Protein AF-A0AAV3S654-F1 (afdb_monomer_lite)

InterPro domains:
  IPR057179 Protein of unknown function DUF7857 [PF25256] (13-118)

Foldseek 3Di:
DQKDKDKWWDDDPQKIKIKMKIFGQAQAKKKWWKFFPFPWFKAADDDPNHHDPQDDRGGGIDIAHGRGMDIGIIMTRGDIDNPRMDGPDMDGDDPDPPPPCDPVNVVVVDPDPDDDPCPDPPDPPPPVPDPVVVVVVVVVQVVCVVVVNHDPVSVVVVVVVVVVVVVVVVPD

Radius of gyration: 29.26 Å; chains: 1; bounding box: 60×40×67 Å

Organism: NCBI:txid489912

Structure (mmCIF, N/CA/C/O backbone):
data_AF-A0AAV3S654-F1
#
_entry.id   AF-A0AAV3S654-F1
#
loop_
_atom_site.group_PDB
_atom_site.id
_atom_site.type_symbol
_atom_site.label_atom_id
_atom_site.label_alt_id
_atom_site.label_comp_id
_atom_site.label_asym_id
_atom_site.label_entity_id
_atom_site.label_seq_id
_atom_site.pdbx_PDB_ins_code
_atom_site.Cartn_x
_atom_site.Cartn_y
_atom_site.Cartn_z
_atom_site.occupancy
_atom_site.B_iso_or_equiv
_atom_site.auth_seq_id
_atom_site.auth_comp_id
_atom_site.auth_asym_id
_atom_site.auth_atom_id
_atom_site.pdbx_PDB_model_num
ATOM 1 N N . MET A 1 1 ? -9.719 -2.991 23.324 1.00 59.53 1 MET A N 1
ATOM 2 C CA . MET A 1 1 ? -8.840 -2.633 22.188 1.00 59.53 1 MET A CA 1
ATOM 3 C C . MET A 1 1 ? -9.647 -1.748 21.254 1.00 59.53 1 MET A C 1
ATOM 5 O O . MET A 1 1 ? -10.748 -2.151 20.919 1.00 59.53 1 MET A O 1
ATOM 9 N N . SER A 1 2 ? -9.171 -0.545 20.916 1.00 88.94 2 SER A N 1
ATOM 10 C CA . SER A 1 2 ? -9.901 0.410 20.056 1.00 88.94 2 SER A CA 1
ATOM 11 C C . SER A 1 2 ? -9.546 0.296 18.570 1.00 88.94 2 SER A C 1
ATOM 13 O O . SER A 1 2 ? -10.009 1.109 17.780 1.00 88.94 2 SER A O 1
ATOM 15 N N . ILE A 1 3 ? -8.704 -0.675 18.199 1.00 96.62 3 ILE A N 1
ATOM 16 C CA . ILE A 1 3 ? -8.297 -0.913 16.814 1.00 96.62 3 ILE A CA 1
ATOM 17 C C . ILE A 1 3 ? -9.107 -2.067 16.234 1.00 96.62 3 ILE A C 1
ATOM 19 O O . ILE A 1 3 ? -9.176 -3.136 16.840 1.00 96.62 3 ILE A O 1
ATOM 23 N N . SER A 1 4 ? -9.672 -1.855 15.049 1.00 96.19 4 SER A N 1
ATOM 24 C CA . SER A 1 4 ? -10.282 -2.899 14.225 1.00 96.19 4 SER A CA 1
ATOM 25 C C . SER A 1 4 ? -9.695 -2.880 12.815 1.00 96.19 4 SER A C 1
ATOM 27 O O . SER A 1 4 ? -9.203 -1.850 12.351 1.00 96.19 4 SER A O 1
ATOM 29 N N . ILE A 1 5 ? -9.724 -4.026 12.137 1.00 97.75 5 ILE A N 1
ATOM 30 C CA . ILE A 1 5 ? -9.262 -4.176 10.756 1.00 97.75 5 ILE A CA 1
ATOM 31 C C . ILE A 1 5 ? -10.353 -4.852 9.930 1.00 97.75 5 ILE A C 1
ATOM 33 O O . ILE A 1 5 ? -11.018 -5.774 10.398 1.00 97.75 5 ILE A O 1
ATOM 37 N N . LYS A 1 6 ? -10.545 -4.369 8.705 1.00 98.06 6 LYS A N 1
ATOM 38 C CA . LYS A 1 6 ? -11.288 -5.063 7.651 1.00 98.06 6 LYS A CA 1
ATOM 39 C C . LYS A 1 6 ? -10.345 -5.278 6.488 1.00 98.06 6 LYS A C 1
ATOM 41 O O . LYS A 1 6 ? -9.670 -4.329 6.101 1.00 98.06 6 LYS A O 1
ATOM 46 N N . SER A 1 7 ? -10.313 -6.475 5.933 1.00 98.25 7 SER A N 1
ATOM 47 C CA . SER A 1 7 ? -9.400 -6.820 4.850 1.00 98.25 7 SER A CA 1
ATOM 48 C C . SER A 1 7 ? -10.073 -7.700 3.809 1.00 98.25 7 SER A C 1
ATOM 50 O O . SER A 1 7 ? -11.129 -8.284 4.047 1.00 98.25 7 SER A O 1
ATOM 52 N N . ALA A 1 8 ? -9.471 -7.729 2.627 1.00 98.06 8 ALA A N 1
ATOM 53 C CA . ALA A 1 8 ? -9.830 -8.622 1.542 1.00 98.06 8 ALA A CA 1
ATOM 54 C C . ALA A 1 8 ? -8.584 -8.920 0.707 1.00 98.06 8 ALA A C 1
ATOM 56 O O . ALA A 1 8 ? -7.719 -8.053 0.541 1.00 98.06 8 ALA A O 1
ATOM 57 N N . ALA A 1 9 ? -8.524 -10.131 0.164 1.00 98.19 9 ALA A N 1
ATOM 58 C CA . ALA A 1 9 ? -7.516 -10.554 -0.794 1.00 98.19 9 ALA A CA 1
ATOM 59 C C . ALA A 1 9 ? -8.174 -10.962 -2.112 1.00 98.19 9 ALA A C 1
ATOM 61 O O . ALA A 1 9 ? -9.271 -11.521 -2.135 1.00 98.19 9 ALA A O 1
ATOM 62 N N . THR A 1 10 ? -7.517 -10.681 -3.231 1.00 98.19 10 THR A N 1
ATOM 63 C CA . THR A 1 10 ? -7.999 -11.068 -4.560 1.00 98.19 10 THR A CA 1
ATOM 64 C C . THR A 1 10 ? -6.820 -11.454 -5.439 1.00 98.19 10 THR A C 1
ATOM 66 O O . THR A 1 10 ? -5.796 -10.773 -5.430 1.00 98.19 10 THR A O 1
ATOM 69 N N . ASP A 1 11 ? -6.959 -12.547 -6.190 1.00 97.56 11 ASP A N 1
ATOM 70 C CA . ASP A 1 11 ? -5.967 -12.932 -7.195 1.00 97.56 11 ASP A CA 1
ATOM 71 C C . ASP A 1 11 ? -6.005 -11.966 -8.385 1.00 97.56 11 ASP A C 1
ATOM 73 O O . ASP A 1 11 ? -7.071 -11.563 -8.860 1.00 97.56 11 ASP A O 1
ATOM 77 N N . HIS A 1 12 ? -4.824 -11.607 -8.869 1.00 96.31 12 HIS A N 1
ATOM 78 C CA . HIS A 1 12 ? -4.639 -10.792 -10.052 1.00 96.31 12 HIS A CA 1
ATOM 79 C C . HIS A 1 12 ? -3.449 -11.303 -10.865 1.00 96.31 12 HIS A C 1
ATOM 81 O O . HIS A 1 12 ? -2.344 -10.772 -10.785 1.00 96.31 12 HIS A O 1
ATOM 87 N N . GLY A 1 13 ? -3.665 -12.348 -11.665 1.00 91.69 13 GLY A N 1
ATOM 88 C CA . GLY A 1 13 ? -2.653 -12.816 -12.616 1.00 91.69 13 GLY A CA 1
ATOM 89 C C . GLY A 1 13 ? -1.429 -13.436 -11.940 1.00 91.69 13 GLY A C 1
ATOM 90 O O . GLY A 1 13 ? -0.303 -13.197 -12.373 1.00 91.69 13 GLY A O 1
ATOM 91 N N . GLY A 1 14 ? -1.642 -14.219 -10.876 1.00 90.62 14 GLY A N 1
ATOM 92 C CA . GLY A 1 14 ? -0.567 -14.900 -10.145 1.00 90.62 14 GLY A CA 1
ATOM 93 C C . GLY A 1 14 ? 0.095 -14.055 -9.054 1.00 90.62 14 GLY A C 1
ATOM 94 O O . GLY A 1 14 ? 1.100 -14.474 -8.480 1.00 90.62 14 GLY A O 1
ATOM 95 N N . VAL A 1 15 ? -0.461 -12.880 -8.750 1.00 96.06 15 VAL A N 1
ATOM 96 C CA . VAL A 1 15 ? -0.173 -12.134 -7.521 1.00 96.06 15 VAL A CA 1
ATOM 97 C C . VAL A 1 15 ? -1.461 -11.898 -6.751 1.00 96.06 15 VAL A C 1
ATOM 99 O O . VAL A 1 15 ? -2.507 -11.642 -7.342 1.00 96.06 15 VAL A O 1
ATOM 102 N N . THR A 1 16 ? -1.382 -11.932 -5.427 1.00 98.12 16 THR A N 1
ATOM 103 C CA . THR A 1 16 ? -2.519 -11.589 -4.575 1.00 98.12 16 THR A CA 1
ATOM 104 C C . THR A 1 16 ? -2.428 -10.131 -4.182 1.00 98.12 16 THR A C 1
ATOM 106 O O . THR A 1 16 ? -1.434 -9.705 -3.591 1.00 98.12 16 THR A O 1
ATOM 109 N N . LEU A 1 17 ? -3.478 -9.375 -4.489 1.00 98.19 17 LEU A N 1
ATOM 110 C CA . LEU A 1 17 ? -3.662 -8.013 -4.013 1.00 98.19 17 LEU A CA 1
ATOM 111 C C . LEU A 1 17 ? -4.427 -8.058 -2.697 1.00 98.19 17 LEU A C 1
ATOM 113 O O . LEU A 1 17 ? -5.543 -8.575 -2.639 1.00 98.19 17 LEU A O 1
ATOM 117 N N . VAL A 1 18 ? -3.827 -7.507 -1.648 1.00 98.56 18 VAL A N 1
ATOM 118 C CA . VAL A 1 18 ? -4.446 -7.371 -0.334 1.00 98.56 18 VAL A CA 1
ATOM 119 C C . VAL A 1 18 ? -4.807 -5.913 -0.111 1.00 98.56 18 VAL A C 1
ATOM 121 O O . VAL A 1 18 ? -3.984 -5.015 -0.288 1.00 98.56 18 VAL A O 1
ATOM 124 N N . THR A 1 19 ? -6.043 -5.685 0.318 1.00 98.31 19 THR A N 1
ATOM 125 C CA . THR A 1 19 ? -6.523 -4.381 0.777 1.00 98.31 19 THR A CA 1
ATOM 126 C C . THR A 1 19 ? -6.958 -4.496 2.224 1.00 98.31 19 THR A C 1
ATOM 128 O O . THR A 1 19 ? -7.572 -5.489 2.615 1.00 98.31 19 THR A O 1
ATOM 131 N N . ALA A 1 20 ? -6.628 -3.495 3.033 1.00 98.12 20 ALA A N 1
ATOM 132 C CA . ALA A 1 20 ? -7.030 -3.445 4.425 1.00 98.12 20 ALA A CA 1
ATOM 133 C C . ALA A 1 20 ? -7.375 -2.021 4.859 1.00 98.12 20 ALA A C 1
ATOM 135 O O . ALA A 1 20 ? -6.776 -1.043 4.420 1.00 98.12 20 ALA A O 1
ATOM 136 N N . VAL A 1 21 ? -8.345 -1.913 5.756 1.00 98.38 21 VAL A N 1
ATOM 137 C CA . VAL A 1 21 ? -8.767 -0.668 6.385 1.00 98.38 21 VAL A CA 1
ATOM 138 C C . VAL A 1 21 ? -8.665 -0.859 7.887 1.00 98.38 21 VAL A C 1
ATOM 140 O O . VAL A 1 21 ? -9.402 -1.657 8.470 1.00 98.38 21 VAL A O 1
ATOM 143 N N . VAL A 1 22 ? -7.744 -0.127 8.506 1.00 98.19 22 VAL A N 1
ATOM 144 C CA . VAL A 1 22 ? -7.517 -0.132 9.951 1.00 98.19 22 VAL A CA 1
ATOM 145 C C . VAL A 1 22 ? -8.204 1.085 10.548 1.00 98.19 22 VAL A C 1
ATOM 147 O O . VAL A 1 22 ? -7.954 2.212 10.125 1.00 98.19 22 VAL A O 1
ATOM 150 N N . ARG A 1 23 ? -9.066 0.873 11.537 1.00 98.12 23 ARG A N 1
ATOM 151 C CA . ARG A 1 23 ? -9.834 1.931 12.195 1.00 98.12 23 ARG A CA 1
ATOM 152 C C . ARG A 1 23 ? -9.445 2.039 13.660 1.00 98.12 23 ARG A C 1
ATOM 154 O O . ARG A 1 23 ? -9.309 1.019 14.331 1.00 98.12 23 ARG A O 1
ATOM 161 N N . ASN A 1 24 ? -9.306 3.271 14.146 1.00 97.50 24 ASN A N 1
ATOM 162 C CA . ASN A 1 24 ? -9.101 3.572 15.557 1.00 97.50 24 ASN A CA 1
ATOM 163 C C . ASN A 1 24 ? -10.334 4.279 16.124 1.00 97.50 24 ASN A C 1
ATOM 165 O O . ASN A 1 24 ? -10.544 5.462 15.884 1.00 97.50 24 ASN A O 1
ATOM 169 N N . ASP A 1 25 ? -11.135 3.558 16.903 1.00 96.62 25 ASP A N 1
ATOM 170 C CA . ASP A 1 25 ? -12.325 4.095 17.577 1.00 96.62 25 ASP A CA 1
ATOM 171 C C . ASP A 1 25 ? -11.991 4.823 18.893 1.00 96.62 25 ASP A C 1
ATOM 173 O O . ASP A 1 25 ? -12.883 5.296 19.593 1.00 96.62 25 ASP A O 1
ATOM 177 N N . GLY A 1 26 ? -10.710 4.887 19.267 1.00 93.75 26 GLY A N 1
ATOM 178 C CA . GLY A 1 26 ? -10.235 5.612 20.441 1.00 93.75 26 GLY A CA 1
ATOM 179 C C . GLY A 1 26 ? -9.860 7.052 20.108 1.00 93.75 26 GLY A C 1
ATOM 180 O O . GLY A 1 26 ? -9.602 7.384 18.959 1.00 93.75 26 GLY A O 1
ATOM 181 N N . GLU A 1 27 ? -9.766 7.903 21.125 1.00 93.56 27 GLU A N 1
ATOM 182 C CA . GLU A 1 27 ? -9.480 9.339 20.955 1.00 93.56 27 GLU A CA 1
ATOM 183 C C . GLU A 1 27 ? -7.987 9.664 20.807 1.00 93.56 27 GLU A C 1
ATOM 185 O O . GLU A 1 27 ? -7.622 10.783 20.470 1.00 93.56 27 GLU A O 1
ATOM 190 N N . THR A 1 28 ? -7.105 8.702 21.082 1.00 93.94 28 THR A N 1
ATOM 191 C CA . THR A 1 28 ? -5.649 8.893 21.019 1.00 93.94 28 THR A CA 1
ATOM 192 C C . THR A 1 28 ? -5.060 8.156 19.832 1.00 93.94 28 THR A C 1
ATOM 194 O O . THR A 1 28 ? -5.474 7.031 19.540 1.00 93.94 28 THR A O 1
ATOM 197 N N . ASP A 1 29 ? -4.036 8.748 19.230 1.00 95.81 29 ASP A N 1
ATOM 198 C CA . ASP A 1 29 ? -3.220 8.132 18.192 1.00 95.81 29 ASP A CA 1
ATOM 199 C C . ASP A 1 29 ? -2.630 6.795 18.653 1.00 95.81 29 ASP A C 1
ATOM 201 O O . ASP A 1 29 ? -2.182 6.613 19.797 1.00 95.81 29 ASP A O 1
ATOM 205 N N . ARG A 1 30 ? -2.650 5.826 17.740 1.00 95.62 30 ARG A N 1
ATOM 206 C CA . ARG A 1 30 ? -2.185 4.464 17.984 1.00 95.62 30 ARG A CA 1
ATOM 207 C C . ARG A 1 30 ? -1.153 4.077 16.954 1.00 95.62 30 ARG A C 1
ATOM 209 O O . ARG A 1 30 ? -1.430 4.137 15.759 1.00 95.62 30 ARG A O 1
ATOM 216 N N . ARG A 1 31 ? 0.001 3.611 17.424 1.00 96.81 31 ARG A N 1
ATOM 217 C CA . ARG A 1 31 ? 0.934 2.892 16.565 1.00 96.81 31 ARG A CA 1
ATOM 218 C C . ARG A 1 31 ? 0.439 1.457 16.421 1.00 96.81 31 ARG A C 1
ATOM 220 O O . ARG A 1 31 ? -0.039 0.853 17.390 1.00 96.81 31 ARG A O 1
ATOM 227 N N . VAL A 1 32 ? 0.484 0.946 15.199 1.00 97.06 32 VAL A N 1
ATOM 228 C CA . VAL A 1 32 ? -0.008 -0.382 14.840 1.00 97.06 32 VAL A CA 1
ATOM 229 C C . VAL A 1 32 ? 1.019 -1.108 13.990 1.00 97.06 32 VAL A C 1
ATOM 231 O O . VAL A 1 32 ? 1.673 -0.505 13.139 1.00 97.06 32 VAL A O 1
ATOM 234 N N . ARG A 1 33 ? 1.093 -2.421 14.188 1.00 97.56 33 ARG A N 1
ATOM 235 C CA . ARG A 1 33 ? 1.749 -3.353 13.276 1.00 97.56 33 ARG A CA 1
ATOM 236 C C . ARG A 1 33 ? 0.703 -4.239 12.639 1.00 97.56 33 ARG A C 1
ATOM 238 O O . ARG A 1 33 ? -0.030 -4.936 13.342 1.00 97.56 33 ARG A O 1
ATOM 245 N N . ILE A 1 34 ? 0.677 -4.239 11.316 1.00 98.31 34 ILE A N 1
ATOM 246 C CA . ILE A 1 34 ? -0.141 -5.135 10.510 1.00 98.31 34 ILE A CA 1
ATOM 247 C C . ILE A 1 34 ? 0.783 -6.192 9.917 1.00 98.31 34 ILE A C 1
ATOM 249 O O . ILE A 1 34 ? 1.734 -5.844 9.221 1.00 98.31 34 ILE A O 1
ATOM 253 N N . ALA A 1 35 ? 0.522 -7.462 10.220 1.00 98.12 35 ALA A N 1
ATOM 254 C CA . ALA A 1 35 ? 1.261 -8.591 9.663 1.00 98.12 35 ALA A CA 1
ATOM 255 C C . ALA A 1 35 ? 0.489 -9.193 8.487 1.00 98.12 35 ALA A C 1
ATOM 257 O O . ALA A 1 35 ? -0.737 -9.318 8.555 1.00 98.12 35 ALA A O 1
ATOM 258 N N . ASN A 1 36 ? 1.213 -9.548 7.428 1.00 97.88 36 ASN A N 1
ATOM 259 C CA . ASN A 1 36 ? 0.701 -10.401 6.364 1.00 97.88 36 ASN A CA 1
ATOM 260 C C . ASN A 1 36 ? 0.612 -11.851 6.868 1.00 97.88 36 ASN A C 1
ATOM 262 O O . ASN A 1 36 ? 1.546 -12.349 7.493 1.00 97.88 36 ASN A O 1
ATOM 266 N N . GLU A 1 37 ? -0.506 -12.515 6.588 1.00 98.00 37 GLU A N 1
ATOM 267 C CA . GLU A 1 37 ? -0.748 -13.919 6.956 1.00 98.00 37 GLU A CA 1
ATOM 268 C C . GLU A 1 37 ? -0.550 -14.877 5.784 1.00 98.00 37 GLU A C 1
ATOM 270 O O . GLU A 1 37 ? -0.516 -16.094 5.961 1.00 98.00 37 GLU A O 1
ATOM 275 N N . LEU A 1 38 ? -0.439 -14.339 4.571 1.00 96.81 38 LEU A N 1
ATOM 276 C CA . LEU A 1 38 ? -0.216 -15.141 3.382 1.00 96.81 38 LEU A CA 1
ATOM 277 C C . LEU A 1 38 ? 1.246 -15.583 3.347 1.00 96.81 38 LEU A C 1
ATOM 279 O O . LEU A 1 38 ? 2.131 -14.763 3.576 1.00 96.81 38 LEU A O 1
ATOM 283 N N . ASP A 1 39 ? 1.495 -16.852 3.015 1.00 93.56 39 ASP A N 1
ATOM 284 C CA . ASP A 1 39 ? 2.831 -17.470 2.984 1.00 93.56 39 ASP A CA 1
ATOM 285 C C . ASP A 1 39 ? 3.696 -16.926 1.833 1.00 93.56 39 ASP A C 1
ATOM 287 O O . ASP A 1 39 ? 3.926 -17.567 0.808 1.00 93.56 39 ASP A O 1
ATOM 291 N N . SER A 1 40 ? 4.077 -15.657 1.945 1.00 94.62 40 SER A N 1
ATOM 292 C CA . SER A 1 40 ? 4.913 -14.941 0.995 1.00 94.62 40 SER A CA 1
ATOM 293 C C . SER A 1 40 ? 5.348 -13.589 1.548 1.00 94.62 40 SER A C 1
ATOM 295 O O . SER A 1 40 ? 4.712 -13.012 2.430 1.00 94.62 40 SER A O 1
ATOM 297 N N . VAL A 1 41 ? 6.404 -13.048 0.950 1.00 95.75 41 VAL A N 1
ATOM 298 C CA . VAL A 1 41 ? 6.867 -11.691 1.233 1.00 95.75 41 VAL A CA 1
ATOM 299 C C . VAL A 1 41 ? 5.909 -10.637 0.679 1.00 95.75 41 VAL A C 1
ATOM 301 O O . VAL A 1 41 ? 5.343 -10.778 -0.413 1.00 95.75 41 VAL A O 1
ATOM 304 N N . VAL A 1 42 ? 5.778 -9.548 1.425 1.00 97.56 42 VAL A N 1
ATOM 305 C CA . VAL A 1 42 ? 5.039 -8.356 1.023 1.00 97.56 42 VAL A CA 1
ATOM 306 C C . VAL A 1 42 ? 5.805 -7.604 -0.060 1.00 97.56 42 VAL A C 1
ATOM 308 O O . VAL A 1 42 ? 6.996 -7.323 0.058 1.00 97.56 42 VAL A O 1
ATOM 311 N N . ARG A 1 43 ? 5.084 -7.243 -1.119 1.00 97.19 43 ARG A N 1
ATOM 312 C CA . ARG A 1 43 ? 5.494 -6.294 -2.152 1.00 97.19 43 ARG A CA 1
ATOM 313 C C . ARG A 1 43 ? 4.742 -4.986 -1.902 1.00 97.19 43 ARG A C 1
ATOM 315 O O . ARG A 1 43 ? 3.547 -4.907 -2.214 1.00 97.19 43 ARG A O 1
ATOM 322 N N . PRO A 1 44 ? 5.396 -3.994 -1.283 1.00 96.62 44 PRO A N 1
ATOM 323 C CA . PRO A 1 44 ? 4.727 -2.768 -0.893 1.00 96.62 44 PRO A CA 1
ATOM 324 C C . PRO A 1 44 ? 4.418 -1.881 -2.100 1.00 96.62 44 PRO A C 1
ATOM 326 O O . PRO A 1 44 ? 5.031 -2.036 -3.160 1.00 96.62 44 PRO A O 1
ATOM 329 N N . PRO A 1 45 ? 3.491 -0.923 -1.947 1.00 95.38 45 PRO A N 1
ATOM 330 C CA . PRO A 1 45 ? 3.342 0.140 -2.922 1.00 95.38 45 PRO A CA 1
ATOM 331 C C . PRO A 1 45 ? 4.650 0.930 -3.011 1.00 95.38 45 PRO A C 1
ATOM 333 O O . PRO A 1 45 ? 5.325 1.166 -2.005 1.00 95.38 45 PRO A O 1
ATOM 336 N N . THR A 1 46 ? 4.992 1.345 -4.226 1.00 94.94 46 THR A N 1
ATOM 337 C CA . THR A 1 46 ? 6.198 2.127 -4.497 1.00 94.94 46 THR A CA 1
ATOM 338 C C . THR A 1 46 ? 5.842 3.501 -5.038 1.00 94.94 46 THR A C 1
ATOM 340 O O . THR A 1 46 ? 4.962 3.616 -5.891 1.00 94.94 46 THR A O 1
ATOM 343 N N . GLN A 1 47 ? 6.582 4.516 -4.612 1.00 90.62 47 GLN A N 1
ATOM 344 C CA . GLN A 1 47 ? 6.574 5.854 -5.184 1.00 90.62 47 GLN A CA 1
ATOM 345 C C . GLN A 1 47 ? 7.974 6.142 -5.733 1.00 90.62 47 GLN A C 1
ATOM 347 O O . GLN A 1 47 ? 8.961 5.973 -5.023 1.00 90.62 47 GLN A O 1
ATOM 352 N N . ASP A 1 48 ? 8.067 6.489 -7.019 1.00 92.69 48 ASP A N 1
ATOM 353 C CA . ASP A 1 48 ? 9.343 6.725 -7.716 1.00 92.69 48 ASP A CA 1
ATOM 354 C C . ASP A 1 48 ? 10.344 5.553 -7.591 1.00 92.69 48 ASP A C 1
ATOM 356 O O . ASP A 1 48 ? 11.556 5.736 -7.513 1.00 92.69 48 ASP A O 1
ATOM 360 N N . GLY A 1 49 ? 9.821 4.320 -7.555 1.00 92.25 49 GLY A N 1
ATOM 361 C CA . GLY A 1 49 ? 10.606 3.088 -7.406 1.00 92.25 49 GLY A CA 1
ATOM 362 C C . GLY A 1 49 ? 11.020 2.750 -5.968 1.00 92.25 49 GLY A C 1
ATOM 363 O O . GLY A 1 49 ? 11.594 1.687 -5.744 1.00 92.25 49 GLY A O 1
ATOM 364 N N . VAL A 1 50 ? 10.698 3.599 -4.990 1.00 90.19 50 VAL A N 1
ATOM 365 C CA . VAL A 1 50 ? 11.009 3.396 -3.568 1.00 90.19 50 VAL A CA 1
ATOM 366 C C . VAL A 1 50 ? 9.760 2.927 -2.829 1.00 90.19 50 VAL A C 1
ATOM 368 O O . VAL A 1 50 ? 8.668 3.441 -3.065 1.00 90.19 50 VAL A O 1
ATOM 371 N N . ALA A 1 51 ? 9.895 1.938 -1.945 1.00 91.88 51 ALA A N 1
ATOM 372 C CA . ALA A 1 51 ? 8.789 1.501 -1.098 1.00 91.88 51 ALA A CA 1
ATOM 373 C C . ALA A 1 51 ? 8.283 2.665 -0.233 1.00 91.88 51 ALA A C 1
ATOM 375 O O . ALA A 1 51 ? 9.081 3.391 0.355 1.00 91.88 51 ALA A O 1
ATOM 376 N N . VAL A 1 52 ? 6.962 2.830 -0.152 1.00 93.31 52 VAL A N 1
ATOM 377 C CA . VAL A 1 52 ? 6.356 3.820 0.748 1.00 93.31 52 VAL A CA 1
ATOM 378 C C . VAL A 1 52 ? 6.741 3.503 2.199 1.00 93.31 52 VAL A C 1
ATOM 380 O O . VAL A 1 52 ? 6.872 2.335 2.575 1.00 93.31 52 VAL A O 1
ATOM 383 N N . ASP A 1 53 ? 6.898 4.540 3.020 1.00 94.19 53 ASP A N 1
ATOM 384 C CA . ASP A 1 53 ? 7.267 4.401 4.429 1.00 94.19 53 ASP A CA 1
ATOM 385 C C . ASP A 1 53 ? 6.315 3.485 5.212 1.00 94.19 53 ASP A C 1
ATOM 387 O O . ASP A 1 53 ? 5.108 3.412 4.963 1.00 94.19 53 ASP A O 1
ATOM 391 N N . GLY A 1 54 ? 6.881 2.797 6.204 1.00 95.94 54 GLY A N 1
ATOM 392 C CA . GLY A 1 54 ? 6.155 1.891 7.093 1.00 95.94 54 GLY A CA 1
ATOM 393 C C . GLY A 1 54 ? 6.057 0.454 6.587 1.00 95.94 54 GLY A C 1
ATOM 394 O O . GLY A 1 54 ? 5.687 -0.432 7.351 1.00 95.94 54 GLY A O 1
ATOM 395 N N . TRP A 1 55 ? 6.422 0.173 5.338 1.00 97.06 55 TRP A N 1
ATOM 396 C CA . TRP A 1 55 ? 6.403 -1.187 4.809 1.00 97.06 55 TRP A CA 1
ATOM 397 C C . TRP A 1 55 ? 7.713 -1.944 5.035 1.00 97.06 55 TRP A C 1
ATOM 399 O O . TRP A 1 55 ? 8.807 -1.396 4.933 1.00 97.06 55 TRP A O 1
ATOM 409 N N . ASN A 1 56 ? 7.596 -3.245 5.283 1.00 93.19 56 ASN A N 1
ATOM 410 C CA . ASN A 1 56 ? 8.698 -4.201 5.258 1.00 93.19 56 ASN A CA 1
ATOM 411 C C . ASN A 1 56 ? 8.225 -5.535 4.654 1.00 93.19 56 ASN A C 1
ATOM 413 O O . ASN A 1 56 ? 7.059 -5.673 4.283 1.00 93.19 56 ASN A O 1
ATOM 417 N N . GLY A 1 57 ? 9.123 -6.519 4.556 1.00 92.50 57 GLY A N 1
ATOM 418 C CA . GLY A 1 57 ? 8.830 -7.818 3.934 1.00 92.50 57 GLY A CA 1
ATOM 419 C C . GLY A 1 57 ? 7.691 -8.608 4.589 1.00 92.50 57 GLY A C 1
ATOM 420 O O . GLY A 1 57 ? 7.099 -9.456 3.928 1.00 92.50 57 GLY A O 1
ATOM 421 N N . ASP A 1 58 ? 7.334 -8.288 5.834 1.00 95.50 58 ASP A N 1
ATOM 422 C CA . ASP A 1 58 ? 6.334 -9.029 6.610 1.00 95.50 58 ASP A CA 1
ATOM 423 C C . ASP A 1 58 ? 5.017 -8.247 6.805 1.00 95.50 58 ASP A C 1
ATOM 425 O O . ASP A 1 58 ? 4.064 -8.770 7.386 1.00 95.50 58 ASP A O 1
ATOM 429 N N . GLY A 1 59 ? 4.939 -6.978 6.376 1.00 96.56 59 GLY A N 1
ATOM 430 C CA . GLY A 1 59 ? 3.732 -6.161 6.540 1.00 96.56 59 GLY A CA 1
ATOM 431 C C . GLY A 1 59 ? 3.980 -4.661 6.669 1.00 96.56 59 GLY A C 1
ATOM 432 O O . GLY A 1 59 ? 4.963 -4.127 6.162 1.00 96.56 59 GLY A O 1
ATOM 433 N N . PHE A 1 60 ? 3.106 -3.984 7.414 1.00 98.19 60 PHE A N 1
ATOM 434 C CA . PHE A 1 60 ? 3.129 -2.533 7.613 1.00 98.19 60 PHE A CA 1
ATOM 435 C C . PHE A 1 60 ? 3.247 -2.128 9.093 1.00 98.19 60 PHE A C 1
ATOM 437 O O . PHE A 1 60 ? 2.689 -2.783 9.973 1.00 98.19 60 PHE A O 1
ATOM 444 N N . GLU A 1 61 ? 3.955 -1.041 9.377 1.00 97.94 61 GLU A N 1
ATOM 445 C CA . GLU A 1 61 ? 3.956 -0.307 10.641 1.00 97.94 61 GLU A CA 1
ATOM 446 C C . GLU A 1 61 ? 3.631 1.165 10.408 1.00 97.94 61 GLU A C 1
ATOM 448 O O . GLU A 1 61 ? 4.198 1.810 9.533 1.00 97.94 61 GLU A O 1
ATOM 453 N N . GLY A 1 62 ? 2.759 1.725 11.242 1.00 96.38 62 GLY A N 1
ATOM 454 C CA . GLY A 1 62 ? 2.430 3.142 11.155 1.00 96.38 62 GLY A CA 1
ATOM 455 C C . GLY A 1 62 ? 1.512 3.610 12.269 1.00 96.38 62 GLY A C 1
ATOM 456 O O . GLY A 1 62 ? 1.249 2.882 13.229 1.00 96.38 62 GLY A O 1
ATOM 457 N N . VAL A 1 63 ? 1.031 4.844 12.141 1.00 97.19 63 VAL A N 1
ATOM 458 C CA . VAL A 1 63 ? 0.155 5.485 13.126 1.00 97.19 63 VAL A CA 1
ATOM 459 C C . VAL A 1 63 ? -1.238 5.678 12.540 1.00 97.19 63 VAL A C 1
ATOM 461 O O . VAL A 1 63 ? -1.397 6.161 11.422 1.00 97.19 63 VAL A O 1
ATOM 464 N N . VAL A 1 64 ? -2.256 5.322 13.321 1.00 97.06 64 VAL A N 1
ATOM 465 C CA . VAL A 1 64 ? -3.659 5.629 13.042 1.00 97.06 64 VAL A CA 1
ATOM 466 C C . VAL A 1 64 ? -4.118 6.675 14.049 1.00 97.06 64 VAL A C 1
ATOM 468 O O . VAL A 1 64 ? -4.128 6.414 15.257 1.00 97.06 64 VAL A O 1
ATOM 471 N N . ALA A 1 65 ? -4.494 7.852 13.551 1.00 96.25 65 ALA A N 1
ATOM 472 C CA . ALA A 1 65 ? -4.959 8.955 14.387 1.00 96.25 65 ALA A CA 1
ATOM 473 C C . ALA A 1 65 ? -6.173 8.558 15.249 1.00 96.25 65 ALA A C 1
ATOM 475 O O . ALA A 1 65 ? -6.928 7.650 14.885 1.00 96.25 65 ALA A O 1
ATOM 476 N N . GLY A 1 66 ? -6.378 9.233 16.381 1.00 96.06 66 GLY A N 1
ATOM 477 C CA . GLY A 1 66 ? -7.595 9.090 17.189 1.00 96.06 66 GLY A CA 1
ATOM 478 C C . GLY A 1 66 ? -8.867 9.365 16.372 1.00 96.06 66 GLY A C 1
ATOM 479 O O . GLY A 1 66 ? -8.950 10.365 15.665 1.00 96.06 66 GLY A O 1
ATOM 480 N N . GLY A 1 67 ? -9.846 8.455 16.406 1.00 96.06 67 GLY A N 1
ATOM 481 C CA . GLY A 1 67 ? -11.050 8.498 15.561 1.00 96.06 67 GLY A CA 1
ATOM 482 C C . GLY A 1 67 ? -10.786 8.274 14.063 1.00 96.06 67 GLY A C 1
ATOM 483 O O . GLY A 1 67 ? -11.707 8.365 13.249 1.00 96.06 67 GLY A O 1
ATOM 484 N N . GLY A 1 68 ? -9.530 8.019 13.692 1.00 96.69 68 GLY A N 1
ATOM 485 C CA . GLY A 1 68 ? -9.046 7.979 12.323 1.00 96.69 68 GLY A CA 1
ATOM 486 C C . GLY A 1 68 ? -9.165 6.614 11.657 1.00 96.69 68 GLY A C 1
ATOM 487 O O . GLY A 1 68 ? -9.609 5.608 12.222 1.00 96.69 68 GLY A O 1
ATOM 488 N N . THR A 1 69 ? -8.765 6.581 10.392 1.00 97.62 69 THR A N 1
ATOM 489 C CA . THR A 1 69 ? -8.727 5.370 9.575 1.00 97.62 69 THR A CA 1
ATOM 490 C C . THR A 1 69 ? -7.507 5.414 8.666 1.00 97.62 69 THR A C 1
ATOM 492 O O . THR A 1 69 ? -7.167 6.472 8.141 1.00 97.62 69 THR A O 1
ATOM 495 N N . LEU A 1 70 ? -6.863 4.265 8.487 1.00 97.44 70 LEU A N 1
ATOM 496 C CA . LEU A 1 70 ? -5.713 4.078 7.616 1.00 97.44 70 LEU A CA 1
ATOM 497 C C . LEU A 1 70 ? -6.032 2.993 6.587 1.00 97.44 70 LEU A C 1
ATOM 499 O O . LEU A 1 70 ? -6.373 1.866 6.954 1.00 97.44 70 LEU A O 1
ATOM 503 N N . ALA A 1 71 ? -5.934 3.345 5.308 1.00 97.75 71 ALA A N 1
ATOM 504 C CA . ALA A 1 71 ? -6.073 2.405 4.204 1.00 97.75 71 ALA A CA 1
ATOM 505 C C . ALA A 1 71 ? -4.696 1.867 3.808 1.00 97.75 71 ALA A C 1
ATOM 507 O O . ALA A 1 71 ? -3.744 2.630 3.662 1.00 97.75 71 ALA A O 1
ATOM 508 N N . LEU A 1 72 ? -4.612 0.555 3.623 1.00 97.81 72 LEU A N 1
ATOM 509 C CA . LEU A 1 72 ? -3.409 -0.165 3.235 1.00 97.81 72 LEU A CA 1
ATOM 510 C C . LEU A 1 72 ? -3.712 -1.005 1.997 1.00 97.81 72 LEU A C 1
ATOM 512 O O . LEU A 1 72 ? -4.777 -1.618 1.894 1.00 97.81 72 LEU A O 1
ATOM 516 N N . GLY A 1 73 ? -2.757 -1.056 1.077 1.00 97.75 73 GLY A N 1
ATOM 517 C CA . GLY A 1 73 ? -2.812 -1.905 -0.104 1.00 97.75 73 GLY A CA 1
ATOM 518 C C . GLY A 1 73 ? -1.418 -2.411 -0.429 1.00 97.75 73 GLY A C 1
ATOM 519 O O . GLY A 1 73 ? -0.476 -1.623 -0.423 1.00 97.75 73 GLY A O 1
ATOM 520 N N . TYR A 1 74 ? -1.283 -3.708 -0.676 1.00 97.94 74 TYR A N 1
ATOM 521 C CA . TYR A 1 74 ? -0.014 -4.335 -1.039 1.00 97.94 74 TYR A CA 1
ATOM 522 C C . TYR A 1 74 ? -0.247 -5.591 -1.875 1.00 97.94 74 TYR A C 1
ATOM 524 O O . TYR A 1 74 ? -1.359 -6.119 -1.930 1.00 97.94 74 TYR A O 1
ATOM 532 N N . ALA A 1 75 ? 0.807 -6.067 -2.530 1.00 97.88 75 ALA A N 1
ATOM 533 C CA . ALA A 1 75 ? 0.784 -7.322 -3.264 1.00 97.88 75 ALA A CA 1
ATOM 534 C C . ALA A 1 75 ? 1.633 -8.378 -2.550 1.00 97.88 75 ALA A C 1
ATOM 536 O O . ALA A 1 75 ? 2.556 -8.053 -1.809 1.00 97.88 75 ALA A O 1
ATOM 537 N N . CYS A 1 76 ? 1.358 -9.654 -2.787 1.00 96.69 76 CYS A N 1
ATOM 538 C CA . CYS A 1 76 ? 2.208 -10.750 -2.331 1.00 96.69 76 CYS A CA 1
ATOM 539 C C . CYS A 1 76 ? 2.072 -11.963 -3.271 1.00 96.69 76 CYS A C 1
ATOM 541 O O . CYS A 1 76 ? 1.348 -11.906 -4.269 1.00 96.69 76 CYS A O 1
ATOM 543 N N . GLY A 1 77 ? 2.847 -13.021 -3.032 1.00 95.44 77 GLY A N 1
ATOM 544 C CA . GLY A 1 77 ? 2.834 -14.239 -3.859 1.00 95.44 77 GLY A CA 1
ATOM 545 C C . GLY A 1 77 ? 1.937 -15.364 -3.333 1.00 95.44 77 GLY A C 1
ATOM 546 O O . GLY A 1 77 ? 1.695 -16.322 -4.057 1.00 95.44 77 GLY A O 1
ATOM 547 N N . GLY A 1 78 ? 1.478 -15.274 -2.084 1.00 92.75 78 GLY A N 1
ATOM 548 C CA . GLY A 1 78 ? 0.653 -16.297 -1.446 1.00 92.75 78 GLY A CA 1
ATOM 549 C C . GLY A 1 78 ? -0.769 -16.303 -2.001 1.00 92.75 78 GLY A C 1
ATOM 550 O O . GLY A 1 78 ? -1.250 -15.281 -2.484 1.00 92.75 78 GLY A O 1
ATOM 551 N N . ALA A 1 79 ? -1.451 -17.447 -1.936 1.00 95.19 79 ALA A N 1
ATOM 552 C CA . ALA A 1 79 ? -2.837 -17.566 -2.392 1.00 95.19 79 ALA A CA 1
ATOM 553 C C . ALA A 1 79 ? -3.785 -16.675 -1.558 1.00 95.19 79 ALA A C 1
ATOM 555 O O . ALA A 1 79 ? -3.560 -16.537 -0.354 1.00 95.19 79 ALA A O 1
ATOM 556 N N . PRO A 1 80 ? -4.851 -16.095 -2.145 1.00 96.56 80 PRO A N 1
ATOM 557 C CA . PRO A 1 80 ? -5.833 -15.323 -1.387 1.00 96.56 80 PRO A CA 1
ATOM 558 C C . PRO A 1 80 ? -6.479 -16.154 -0.270 1.00 96.56 80 PRO A C 1
ATOM 560 O O . PRO A 1 80 ? -6.808 -17.323 -0.472 1.00 96.56 80 PRO A O 1
ATOM 563 N N . ALA A 1 81 ? -6.705 -15.530 0.883 1.00 95.75 81 ALA A N 1
ATOM 564 C CA . ALA A 1 81 ? -7.410 -16.107 2.026 1.00 95.75 81 ALA A CA 1
ATOM 565 C C . ALA A 1 81 ? -8.399 -15.086 2.607 1.00 95.75 81 ALA A C 1
ATOM 567 O O . ALA A 1 81 ? -8.289 -13.893 2.317 1.00 95.75 81 ALA A O 1
ATOM 568 N N . ASP A 1 82 ? -9.343 -15.552 3.429 1.00 95.12 82 ASP A N 1
ATOM 569 C CA . ASP A 1 82 ? -10.376 -14.699 4.038 1.00 95.12 82 ASP A CA 1
ATOM 570 C C . ASP A 1 82 ? -9.781 -13.660 5.005 1.00 95.12 82 ASP A C 1
ATOM 572 O O . ASP A 1 82 ? -10.187 -12.499 4.990 1.00 95.12 82 ASP A O 1
ATOM 576 N N . ASP A 1 83 ? -8.761 -14.054 5.775 1.00 96.31 83 ASP A N 1
ATOM 577 C CA . ASP A 1 83 ? -8.030 -13.197 6.715 1.00 96.31 83 ASP A CA 1
ATOM 578 C C . ASP A 1 83 ? -6.568 -13.016 6.256 1.00 96.31 83 ASP A C 1
ATOM 580 O O . ASP A 1 83 ? -5.648 -13.581 6.848 1.00 96.31 83 ASP A O 1
ATOM 584 N N . PRO A 1 84 ? -6.300 -12.239 5.189 1.00 97.44 84 PRO A N 1
ATOM 585 C CA . PRO A 1 84 ? -4.963 -12.150 4.593 1.00 97.44 84 PRO A CA 1
ATOM 586 C C . PRO A 1 84 ? -3.964 -11.353 5.441 1.00 97.44 84 PRO A C 1
ATOM 588 O O . PRO A 1 84 ? -2.767 -11.349 5.167 1.00 97.44 84 PRO A O 1
ATOM 591 N N . CYS A 1 85 ? -4.444 -10.637 6.457 1.00 98.06 85 CYS A N 1
ATOM 592 C CA . CYS A 1 85 ? -3.616 -9.865 7.368 1.00 98.06 85 CYS A CA 1
ATOM 593 C C . CYS A 1 85 ? -4.305 -9.665 8.713 1.00 98.06 85 CYS A C 1
ATOM 595 O O . CYS A 1 85 ? -5.535 -9.615 8.788 1.00 98.06 85 CYS A O 1
ATOM 597 N N . ARG A 1 86 ? -3.510 -9.428 9.757 1.00 97.81 86 ARG A N 1
ATOM 598 C CA . ARG A 1 86 ? -4.011 -9.151 11.110 1.00 97.81 86 ARG A CA 1
ATOM 599 C C . ARG A 1 86 ? -3.289 -7.978 11.761 1.00 97.81 86 ARG A C 1
ATOM 601 O O . ARG A 1 86 ? -2.149 -7.658 11.426 1.00 97.81 86 ARG A O 1
ATOM 608 N N . VAL A 1 87 ? -3.921 -7.389 12.774 1.00 97.81 87 VAL A N 1
ATOM 609 C CA . VAL A 1 87 ? -3.238 -6.480 13.707 1.00 97.81 87 VAL A CA 1
ATOM 610 C C . VAL A 1 87 ? -2.368 -7.329 14.635 1.00 97.81 87 VAL A C 1
ATOM 612 O O . VAL A 1 87 ? -2.888 -8.021 15.506 1.00 97.81 87 VAL A O 1
ATOM 615 N N . ALA A 1 88 ? -1.052 -7.305 14.440 1.00 97.06 88 ALA A N 1
ATOM 616 C CA . ALA A 1 88 ? -0.112 -8.081 15.246 1.00 97.06 88 ALA A CA 1
ATOM 617 C C . ALA A 1 88 ? 0.117 -7.446 16.624 1.00 97.06 88 ALA A C 1
ATOM 619 O O . ALA A 1 88 ? 0.157 -8.151 17.629 1.00 97.06 88 ALA A O 1
ATOM 620 N N . TRP A 1 89 ? 0.236 -6.118 16.679 1.00 95.75 89 TRP A N 1
ATOM 621 C CA . TRP A 1 89 ? 0.287 -5.376 17.937 1.00 95.75 89 TRP A CA 1
ATOM 622 C C . TRP A 1 89 ? -0.209 -3.938 17.768 1.00 95.75 89 TRP A C 1
ATOM 624 O O . TRP A 1 89 ? -0.282 -3.397 16.661 1.00 95.75 89 TRP A O 1
ATOM 634 N N . THR A 1 90 ? -0.571 -3.323 18.895 1.00 95.25 90 THR A N 1
ATOM 635 C CA . THR A 1 90 ? -0.919 -1.904 18.979 1.00 95.25 90 THR A CA 1
ATOM 636 C C . THR A 1 90 ? -0.450 -1.307 20.300 1.00 95.25 90 THR A C 1
ATOM 638 O O . THR A 1 90 ? -0.578 -1.931 21.353 1.00 95.25 90 THR A O 1
ATOM 641 N N . GLU A 1 91 ? 0.043 -0.075 20.245 1.00 93.44 91 GLU A N 1
ATOM 642 C CA . GLU A 1 91 ? 0.398 0.721 21.418 1.00 93.44 91 GLU A CA 1
ATOM 643 C C . GLU A 1 91 ? -0.045 2.180 21.237 1.00 93.44 91 GLU A C 1
ATOM 645 O O . GLU A 1 91 ? -0.532 2.586 20.178 1.00 93.44 91 GLU A O 1
ATOM 650 N N . ARG A 1 92 ? 0.032 2.985 22.300 1.00 90.75 92 ARG A N 1
ATOM 651 C CA . ARG A 1 92 ? -0.209 4.430 22.176 1.00 90.75 92 ARG A CA 1
ATOM 652 C C . ARG A 1 92 ? 0.953 5.032 21.389 1.00 90.75 92 ARG A C 1
ATOM 654 O O . ARG A 1 92 ? 2.093 4.772 21.748 1.00 90.75 92 ARG A O 1
ATOM 661 N N . ALA A 1 93 ? 0.669 5.832 20.364 1.00 87.31 93 ALA A N 1
ATOM 662 C CA . ALA A 1 93 ? 1.732 6.577 19.706 1.00 87.31 93 ALA A CA 1
ATOM 663 C C . ALA A 1 93 ? 2.310 7.579 20.716 1.00 87.31 93 ALA A C 1
ATOM 665 O O . ALA A 1 93 ? 1.584 8.416 21.258 1.00 87.31 93 ALA A O 1
ATOM 666 N N . GLU A 1 94 ? 3.594 7.450 21.033 1.00 77.25 94 GLU A N 1
ATOM 667 C CA . GLU A 1 94 ? 4.297 8.500 21.757 1.00 77.25 94 GLU A CA 1
ATOM 668 C C . GLU A 1 94 ? 4.456 9.707 20.829 1.00 77.25 94 GLU A C 1
ATOM 670 O O . GLU A 1 94 ? 4.468 9.561 19.605 1.00 77.25 94 GLU A O 1
ATOM 675 N N . ALA A 1 95 ? 4.569 10.910 21.396 1.00 57.78 95 ALA A N 1
ATOM 676 C CA . ALA A 1 95 ? 4.966 12.082 20.628 1.00 57.78 95 ALA A CA 1
ATOM 677 C C . ALA A 1 95 ? 6.429 11.895 20.203 1.00 57.78 95 ALA A C 1
ATOM 679 O O . ALA A 1 95 ? 7.355 12.366 20.857 1.00 57.78 95 ALA A O 1
ATOM 680 N N . THR A 1 96 ? 6.647 11.122 19.144 1.00 50.69 96 THR A N 1
ATOM 681 C CA . THR A 1 96 ? 7.970 10.898 18.591 1.00 50.69 96 THR A CA 1
ATOM 682 C C . THR A 1 96 ? 8.399 12.193 17.922 1.00 50.69 96 THR A C 1
ATOM 684 O O . THR A 1 96 ? 7.920 12.544 16.845 1.00 50.69 96 THR A O 1
ATOM 687 N N . THR A 1 97 ? 9.332 12.905 18.550 1.00 45.09 97 THR A N 1
ATOM 688 C CA . THR A 1 97 ? 10.201 13.843 17.842 1.00 45.09 97 THR A CA 1
ATOM 689 C C . THR A 1 97 ? 11.024 12.998 16.878 1.00 45.09 97 THR A C 1
ATOM 691 O O . THR A 1 97 ? 12.084 12.490 17.243 1.00 45.09 97 THR A O 1
ATOM 694 N N . ALA A 1 98 ? 10.490 12.746 15.683 1.00 50.56 98 ALA A N 1
ATOM 695 C CA . ALA A 1 98 ? 11.204 12.033 14.642 1.00 50.56 98 ALA A CA 1
ATOM 696 C C . ALA A 1 98 ? 12.469 12.838 14.350 1.00 50.56 98 ALA A C 1
ATOM 698 O O . ALA A 1 98 ? 12.425 13.890 13.714 1.00 50.56 98 ALA A O 1
ATOM 699 N N . THR A 1 99 ? 13.602 12.381 14.877 1.00 52.25 99 THR A N 1
ATOM 700 C CA . THR A 1 99 ? 14.888 12.847 14.381 1.00 52.25 99 THR A CA 1
ATOM 701 C C . THR A 1 99 ? 14.994 12.193 13.020 1.00 52.25 99 THR A C 1
ATOM 703 O O . THR A 1 99 ? 15.282 11.004 12.930 1.00 52.25 99 THR A O 1
ATOM 706 N N . ALA A 1 100 ? 14.579 12.925 11.986 1.00 53.25 100 ALA A N 1
ATOM 707 C CA . ALA A 1 100 ? 14.642 12.449 10.619 1.00 53.25 100 ALA A CA 1
ATOM 708 C C . ALA A 1 100 ? 16.079 11.986 10.373 1.00 53.25 100 ALA A C 1
ATOM 710 O O . ALA A 1 100 ? 17.007 12.788 10.511 1.00 53.25 100 ALA A O 1
ATOM 711 N N . ALA A 1 101 ? 16.257 10.693 10.088 1.00 61.94 101 ALA A N 1
ATOM 712 C CA . ALA A 1 101 ? 17.551 10.169 9.693 1.00 61.94 101 ALA A CA 1
ATOM 713 C C . ALA A 1 101 ? 18.014 11.001 8.499 1.00 61.94 101 ALA A C 1
ATOM 715 O O . ALA A 1 101 ? 17.293 11.156 7.509 1.00 61.94 101 ALA A O 1
ATOM 716 N N . THR A 1 102 ? 19.163 11.646 8.643 1.00 72.12 102 THR A N 1
ATOM 717 C CA . THR A 1 102 ? 19.642 12.540 7.601 1.00 72.12 102 THR A CA 1
ATOM 718 C C . THR A 1 102 ? 20.210 11.707 6.460 1.00 72.12 102 THR A C 1
ATOM 720 O O . THR A 1 102 ? 20.634 10.567 6.649 1.00 72.12 102 THR A O 1
ATOM 723 N N . VAL A 1 103 ? 20.301 12.290 5.265 1.00 73.06 103 VAL A N 1
ATOM 724 C CA . VAL A 1 103 ? 21.025 11.669 4.141 1.00 73.06 103 VAL A CA 1
ATOM 725 C C . VAL A 1 103 ? 22.449 11.266 4.558 1.00 73.06 103 VAL A C 1
ATOM 727 O O . VAL A 1 103 ? 22.963 10.250 4.104 1.00 73.06 103 VAL A O 1
ATOM 730 N N . ALA A 1 104 ? 23.073 12.017 5.472 1.00 72.31 104 ALA A N 1
ATOM 731 C CA . ALA A 1 104 ? 24.394 11.701 6.007 1.00 72.31 104 ALA A CA 1
ATOM 732 C C . ALA A 1 104 ? 24.414 10.449 6.902 1.00 72.31 104 ALA A C 1
ATOM 734 O O . ALA A 1 104 ? 25.438 9.773 6.958 1.00 72.31 104 ALA A O 1
ATOM 735 N N . ASP A 1 105 ? 23.312 10.127 7.580 1.00 75.69 105 ASP A N 1
ATOM 736 C CA . ASP A 1 105 ? 23.195 8.898 8.368 1.00 75.69 105 ASP A CA 1
ATOM 737 C C . ASP A 1 105 ? 23.015 7.684 7.450 1.00 75.69 105 ASP A C 1
ATOM 739 O O . ASP A 1 105 ? 23.706 6.685 7.625 1.00 75.69 105 ASP A O 1
ATOM 743 N N . ALA A 1 106 ? 22.207 7.812 6.392 1.00 75.25 106 ALA A N 1
ATOM 744 C CA . ALA A 1 106 ? 22.045 6.765 5.379 1.00 75.25 106 ALA A CA 1
ATOM 745 C C . ALA A 1 106 ? 23.347 6.471 4.608 1.00 75.25 106 ALA A C 1
ATOM 747 O O . ALA A 1 106 ? 23.673 5.318 4.344 1.00 75.25 106 ALA A O 1
ATOM 748 N N . LEU A 1 107 ? 24.127 7.507 4.277 1.00 77.44 107 LEU A N 1
ATOM 749 C CA . LEU A 1 107 ? 25.434 7.341 3.631 1.00 77.44 107 LEU A CA 1
ATOM 750 C C . LEU A 1 107 ? 26.483 6.703 4.549 1.00 77.44 107 LEU A C 1
ATOM 752 O O . LEU A 1 107 ? 27.448 6.144 4.044 1.00 77.44 107 LEU A O 1
ATOM 756 N N . ARG A 1 108 ? 26.324 6.802 5.875 1.00 74.94 108 ARG A N 1
ATOM 757 C CA . ARG A 1 108 ? 27.229 6.167 6.844 1.00 74.94 108 ARG A CA 1
ATOM 758 C C . ARG A 1 108 ? 26.942 4.669 6.996 1.00 74.94 108 ARG A C 1
ATOM 760 O O . ARG A 1 108 ? 27.873 3.921 7.273 1.00 74.94 108 ARG A O 1
ATOM 767 N N . ASP A 1 109 ? 25.688 4.257 6.808 1.00 75.69 109 ASP A N 1
ATOM 768 C CA . ASP A 1 109 ? 25.276 2.844 6.807 1.00 75.69 109 ASP A CA 1
ATOM 769 C C . ASP A 1 109 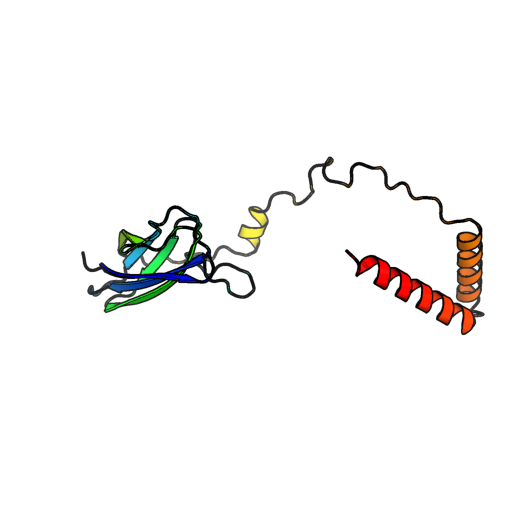? 25.653 2.118 5.509 1.00 75.69 109 ASP A C 1
ATOM 771 O O . ASP A 1 109 ? 25.815 0.896 5.503 1.00 75.69 109 ASP A O 1
ATOM 775 N N . LEU A 1 110 ? 25.811 2.857 4.406 1.00 80.56 110 LEU A N 1
ATOM 776 C CA . LEU A 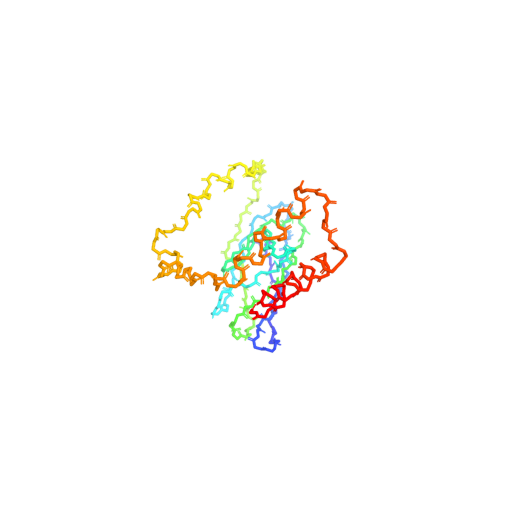1 110 ? 26.353 2.306 3.174 1.00 80.56 110 LEU A CA 1
ATOM 777 C C . LEU A 1 110 ? 27.869 2.120 3.344 1.00 80.56 110 LEU A C 1
ATOM 779 O O . LEU A 1 110 ? 28.638 3.079 3.292 1.00 80.56 110 LEU A O 1
ATOM 783 N N . ASP A 1 111 ? 28.285 0.877 3.587 1.00 71.50 111 ASP A N 1
ATOM 784 C CA . ASP A 1 111 ? 29.697 0.485 3.614 1.00 71.50 111 ASP A CA 1
ATOM 785 C C . ASP A 1 111 ? 30.373 0.756 2.254 1.00 71.50 111 ASP A C 1
ATOM 787 O O . ASP A 1 111 ? 29.717 1.125 1.275 1.00 71.50 111 ASP A O 1
ATOM 791 N N . ASP A 1 112 ? 31.695 0.595 2.186 1.00 79.00 112 ASP A N 1
ATOM 792 C CA . ASP A 1 112 ? 32.481 0.882 0.986 1.00 79.00 112 ASP A CA 1
ATOM 793 C C . ASP A 1 112 ? 31.868 0.219 -0.269 1.00 79.00 112 ASP A C 1
ATOM 795 O O . ASP A 1 112 ? 31.876 -1.009 -0.386 1.00 79.00 112 ASP A O 1
ATOM 799 N N . PRO A 1 113 ? 31.356 1.006 -1.238 1.00 73.06 113 PRO A N 1
ATOM 800 C CA . PRO A 1 113 ? 30.663 0.471 -2.405 1.00 73.06 113 PRO A CA 1
ATOM 801 C C . PRO A 1 113 ? 31.625 -0.184 -3.398 1.00 73.06 113 PRO A C 1
ATOM 803 O O . PRO A 1 113 ? 31.205 -0.584 -4.488 1.00 73.06 113 PRO A O 1
ATOM 806 N N . ARG A 1 114 ? 32.925 -0.269 -3.078 1.00 76.50 114 ARG A N 1
ATOM 807 C CA . ARG A 1 114 ? 33.875 -1.009 -3.893 1.00 76.50 114 ARG A CA 1
ATOM 808 C C . ARG A 1 114 ? 33.439 -2.474 -3.951 1.00 76.50 114 ARG A C 1
ATOM 810 O O . ARG A 1 114 ? 33.404 -3.144 -2.917 1.00 76.50 114 ARG A O 1
ATOM 817 N N . PRO A 1 115 ? 33.135 -2.995 -5.155 1.00 70.31 115 PRO A N 1
ATOM 818 C CA . PRO A 1 115 ? 32.861 -4.411 -5.301 1.00 70.31 115 PRO A CA 1
ATOM 819 C C . PRO A 1 115 ? 34.067 -5.208 -4.775 1.00 70.31 115 PRO A C 1
ATOM 821 O O . PRO A 1 115 ? 35.203 -4.723 -4.865 1.00 70.31 115 PRO A O 1
ATOM 824 N N . PRO A 1 116 ? 33.861 -6.428 -4.242 1.00 71.69 116 PRO A N 1
ATOM 825 C CA . PRO A 1 116 ? 34.968 -7.320 -3.922 1.00 71.69 116 PRO A CA 1
ATOM 826 C C . PRO A 1 116 ? 35.914 -7.396 -5.124 1.00 71.69 116 PRO A C 1
ATOM 828 O O . PRO A 1 116 ? 35.442 -7.435 -6.260 1.00 71.69 116 PRO A O 1
ATOM 831 N N . ALA A 1 117 ? 37.231 -7.421 -4.896 1.00 62.88 117 ALA A N 1
ATOM 832 C CA . ALA A 1 117 ? 38.233 -7.398 -5.973 1.00 62.88 117 ALA A CA 1
ATOM 833 C C . ALA A 1 117 ? 37.987 -8.465 -7.065 1.00 62.88 117 ALA A C 1
ATOM 835 O O . ALA A 1 117 ? 38.319 -8.260 -8.228 1.00 62.88 117 ALA A O 1
ATOM 836 N N . GLU A 1 118 ? 37.318 -9.555 -6.690 1.00 57.28 118 GLU A N 1
ATOM 837 C CA . GLU A 1 118 ? 36.956 -10.696 -7.531 1.00 57.28 118 GLU A CA 1
ATOM 838 C C . GLU A 1 118 ? 35.672 -10.501 -8.373 1.00 57.28 118 GLU A C 1
ATOM 840 O O . GLU A 1 118 ? 35.281 -11.405 -9.104 1.00 57.28 118 GLU A O 1
ATOM 845 N N . SER A 1 119 ? 34.969 -9.365 -8.257 1.00 57.28 119 SER A N 1
ATOM 846 C CA . SER A 1 119 ? 33.690 -9.090 -8.950 1.00 57.28 119 SER A CA 1
ATOM 847 C C . SER A 1 119 ? 33.818 -8.200 -10.193 1.00 57.28 119 SER A C 1
ATOM 849 O O . SER A 1 119 ? 32.810 -7.804 -10.778 1.00 57.28 119 SER A O 1
ATOM 851 N N . GLY A 1 120 ? 35.041 -7.896 -10.637 1.00 57.62 120 GLY A N 1
ATOM 852 C CA . GLY A 1 120 ? 35.251 -7.468 -12.020 1.00 57.62 120 GLY A CA 1
ATOM 853 C C . GLY A 1 120 ? 34.949 -8.622 -12.987 1.00 57.62 120 GLY A C 1
ATOM 854 O O . GLY A 1 120 ? 34.960 -9.782 -12.567 1.00 57.62 120 GLY A O 1
ATOM 855 N N . PRO A 1 121 ? 34.690 -8.365 -14.284 1.00 53.62 121 PRO A N 1
ATOM 856 C CA . PRO A 1 121 ? 34.742 -9.437 -15.273 1.00 53.62 121 PRO A CA 1
ATOM 857 C C . PRO A 1 121 ? 36.069 -10.175 -15.078 1.00 53.62 121 PRO A C 1
ATOM 859 O O . PRO A 1 121 ? 37.130 -9.558 -15.125 1.00 53.62 121 PRO A O 1
ATOM 862 N N . ASN A 1 122 ? 36.013 -11.477 -14.791 1.00 51.44 122 ASN A N 1
ATOM 863 C CA . ASN A 1 122 ? 37.179 -12.288 -14.430 1.00 51.44 122 ASN A CA 1
ATOM 864 C C . ASN A 1 122 ? 38.060 -12.628 -15.650 1.00 51.44 122 ASN A C 1
ATOM 866 O O . ASN A 1 122 ? 38.552 -13.740 -15.819 1.00 51.44 122 ASN A O 1
ATOM 870 N N . GLY A 1 123 ? 38.219 -11.661 -16.543 1.00 48.34 123 GLY A N 1
ATOM 871 C CA . GLY A 1 123 ? 39.274 -11.613 -17.523 1.00 4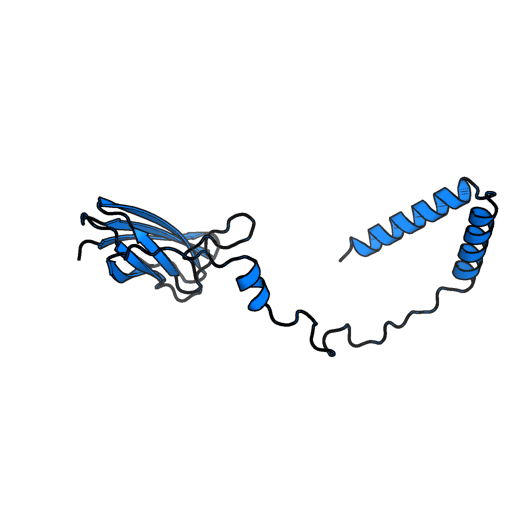8.34 123 GLY A CA 1
ATOM 872 C C . GLY A 1 123 ? 39.944 -10.266 -17.351 1.00 48.34 123 GLY A C 1
ATOM 873 O O . GLY A 1 123 ? 39.274 -9.235 -17.315 1.00 48.34 123 GLY A O 1
ATOM 874 N N . THR A 1 124 ? 41.274 -10.248 -17.324 1.00 49.41 124 THR A N 1
ATOM 875 C CA . THR A 1 124 ? 41.991 -9.136 -17.951 1.00 49.41 124 THR A CA 1
ATOM 876 C C . THR A 1 124 ? 41.193 -8.748 -19.195 1.00 49.41 124 THR A C 1
ATOM 878 O O . THR A 1 124 ? 40.934 -9.654 -19.999 1.00 49.41 124 THR A O 1
ATOM 881 N N . PRO A 1 125 ? 40.732 -7.488 -19.358 1.00 51.38 125 PRO A N 1
ATOM 882 C CA . PRO A 1 125 ? 40.175 -7.088 -20.632 1.00 51.38 125 PRO A CA 1
ATOM 883 C C . PRO A 1 125 ? 41.248 -7.477 -21.632 1.00 51.38 125 PRO A C 1
ATOM 885 O O . PRO A 1 125 ? 42.380 -6.989 -21.579 1.00 51.38 125 PRO A O 1
ATOM 888 N N . THR A 1 126 ? 40.940 -8.474 -22.455 1.00 53.38 126 THR A N 1
ATOM 889 C CA . THR A 1 126 ? 41.765 -8.751 -23.608 1.00 53.38 126 THR A CA 1
ATOM 890 C C . THR A 1 126 ? 41.427 -7.567 -24.480 1.00 53.38 126 THR A C 1
ATOM 892 O O . THR A 1 126 ? 40.451 -7.600 -25.221 1.00 53.38 126 THR A O 1
ATOM 895 N N . THR A 1 127 ? 42.132 -6.455 -24.255 1.00 58.53 127 THR A N 1
ATOM 896 C CA . THR A 1 127 ? 42.214 -5.366 -25.208 1.00 58.53 127 THR A CA 1
ATOM 897 C C . THR A 1 127 ? 42.824 -6.031 -26.416 1.00 58.53 127 THR A C 1
ATOM 899 O O . THR A 1 127 ? 44.044 -6.138 -26.537 1.00 58.53 127 THR A O 1
ATOM 902 N N . GLU A 1 128 ? 41.960 -6.613 -27.238 1.00 62.16 128 GLU A N 1
ATOM 903 C CA . GLU A 1 128 ? 42.329 -7.041 -28.559 1.00 62.16 128 GLU A CA 1
ATOM 904 C C . GLU A 1 128 ? 42.920 -5.782 -29.193 1.00 62.16 128 GLU A C 1
ATOM 906 O O . GLU A 1 128 ? 42.259 -4.735 -29.206 1.00 62.16 128 GLU A O 1
ATOM 911 N N . PRO A 1 129 ? 44.217 -5.802 -29.539 1.00 71.12 129 PRO A N 1
ATOM 912 C CA . PRO A 1 129 ? 44.874 -4.603 -30.007 1.00 71.12 129 PRO A CA 1
ATOM 913 C C . PRO A 1 129 ? 44.103 -4.109 -31.224 1.00 71.12 129 PRO A C 1
ATOM 915 O O . PRO A 1 129 ? 43.813 -4.881 -32.140 1.00 71.12 129 PRO A O 1
ATOM 918 N N . ILE A 1 130 ? 43.742 -2.825 -31.199 1.00 80.88 130 ILE A N 1
ATOM 919 C CA . ILE A 1 130 ? 43.017 -2.181 -32.291 1.00 80.88 130 ILE A CA 1
ATOM 920 C C . 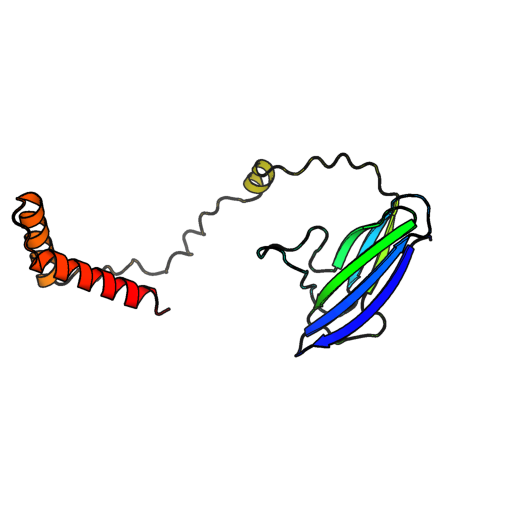ILE A 1 130 ? 43.773 -2.505 -33.591 1.00 80.88 130 ILE A C 1
ATOM 922 O O . ILE A 1 130 ? 44.999 -2.341 -33.617 1.00 80.88 130 ILE A O 1
ATOM 926 N N . PRO A 1 131 ? 43.101 -2.988 -34.656 1.00 88.06 131 PRO A N 1
ATOM 927 C CA . PRO A 1 131 ? 43.783 -3.360 -35.887 1.00 88.06 131 PRO A CA 1
ATOM 928 C C . PRO A 1 131 ? 44.709 -2.232 -36.372 1.00 88.06 131 PRO A C 1
ATOM 930 O O . PRO A 1 131 ? 44.275 -1.077 -36.388 1.00 88.06 131 PRO A O 1
ATOM 933 N N . PRO A 1 132 ? 45.953 -2.522 -36.808 1.00 83.19 132 PRO A N 1
ATOM 934 C CA . PRO A 1 132 ? 46.940 -1.489 -37.140 1.00 83.19 132 PRO A CA 1
ATOM 935 C C . PRO A 1 132 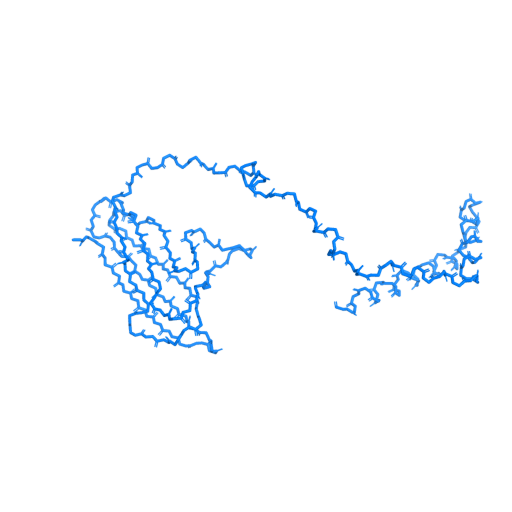? 46.434 -0.442 -38.136 1.00 83.19 132 PRO A C 1
ATOM 937 O O . PRO A 1 132 ? 46.746 0.735 -38.009 1.00 83.19 132 PRO A O 1
ATOM 940 N N . ALA A 1 133 ? 45.588 -0.852 -39.086 1.00 86.50 133 ALA A N 1
ATOM 941 C CA . ALA A 1 133 ? 44.966 0.052 -40.049 1.00 86.50 133 ALA A CA 1
ATOM 942 C C . ALA A 1 133 ? 44.066 1.112 -39.390 1.00 86.50 133 ALA A C 1
ATOM 944 O O . ALA A 1 133 ? 44.045 2.257 -39.831 1.00 86.50 133 ALA A O 1
ATOM 945 N N . VAL A 1 134 ? 43.344 0.744 -38.328 1.00 85.81 134 VAL A N 1
ATOM 946 C CA . VAL A 1 134 ? 42.472 1.656 -37.578 1.00 85.81 134 VAL A CA 1
ATOM 947 C C . VAL A 1 134 ? 43.308 2.599 -36.718 1.00 85.81 134 VAL A C 1
ATOM 949 O O . VAL A 1 134 ? 43.027 3.791 -36.705 1.00 85.81 134 VAL A O 1
ATOM 952 N N . ALA A 1 135 ? 44.364 2.103 -36.066 1.00 88.62 135 ALA A N 1
ATOM 953 C CA . ALA A 1 135 ? 45.292 2.948 -35.311 1.00 88.62 135 ALA A CA 1
ATOM 954 C C . ALA A 1 135 ? 45.957 4.003 -36.212 1.00 88.62 135 ALA A C 1
ATOM 956 O O . ALA A 1 135 ? 45.855 5.193 -35.941 1.00 88.62 135 ALA A O 1
ATOM 957 N N . THR A 1 136 ? 46.521 3.587 -37.353 1.00 93.50 136 THR A N 1
ATOM 958 C CA . THR A 1 136 ? 47.112 4.512 -38.337 1.00 93.50 136 THR A CA 1
ATOM 959 C C . THR A 1 136 ? 46.095 5.516 -38.878 1.00 93.50 136 THR A C 1
ATOM 961 O O . THR A 1 136 ? 46.427 6.675 -39.123 1.00 93.50 136 THR A O 1
ATOM 964 N N . TRP A 1 137 ? 44.848 5.087 -39.080 1.00 92.00 137 TRP A N 1
ATOM 965 C CA . TRP A 1 137 ? 43.791 5.988 -39.520 1.00 92.00 137 TRP A CA 1
ATOM 966 C C . TRP A 1 137 ? 43.436 7.028 -38.446 1.00 92.00 137 TRP A C 1
ATOM 968 O O . TRP A 1 137 ? 43.353 8.212 -38.774 1.00 92.00 137 TRP A O 1
ATOM 978 N N . LEU A 1 138 ? 43.286 6.612 -37.182 1.00 91.62 138 LEU A N 1
ATOM 979 C CA . LEU A 1 138 ? 43.007 7.503 -36.050 1.00 91.62 138 LEU A CA 1
ATOM 980 C C . LEU A 1 138 ? 44.136 8.512 -35.823 1.00 91.62 138 LEU A C 1
ATOM 982 O O . LEU A 1 138 ? 43.843 9.693 -35.649 1.00 91.62 138 LEU A O 1
ATOM 986 N N . ASP A 1 139 ? 45.397 8.079 -35.901 1.00 93.06 139 ASP A N 1
ATOM 987 C CA . ASP A 1 139 ? 46.561 8.968 -35.796 1.00 93.06 139 ASP A CA 1
ATOM 988 C C . ASP A 1 139 ? 46.538 10.027 -36.906 1.00 93.06 139 ASP A C 1
ATOM 990 O O . ASP A 1 139 ? 46.648 11.222 -36.643 1.00 93.06 139 ASP A O 1
ATOM 994 N N . GLY A 1 140 ? 46.265 9.620 -38.151 1.00 92.81 140 GLY A N 1
ATOM 995 C CA . GLY A 1 140 ? 46.162 10.563 -39.263 1.00 92.81 140 GLY A CA 1
ATOM 996 C C . GLY A 1 140 ? 45.001 11.555 -39.124 1.00 92.81 140 GLY A C 1
ATOM 997 O O . GLY A 1 140 ? 45.114 12.698 -39.569 1.00 92.81 140 GLY A O 1
ATOM 998 N N . VAL A 1 141 ? 43.872 11.141 -38.539 1.00 91.69 141 VAL A N 1
ATOM 999 C CA . VAL A 1 141 ? 42.760 12.055 -38.221 1.00 91.69 141 VAL A CA 1
ATOM 1000 C C . VAL A 1 141 ? 43.166 13.019 -37.103 1.00 91.69 141 VAL A C 1
ATOM 1002 O O . VAL A 1 141 ? 42.899 14.213 -37.223 1.00 91.69 141 VAL A O 1
ATOM 1005 N N . ALA A 1 142 ? 43.838 12.534 -36.055 1.00 91.00 142 ALA A N 1
ATOM 1006 C CA . ALA A 1 142 ? 44.314 13.353 -34.944 1.00 91.00 142 ALA A CA 1
ATOM 1007 C C . ALA A 1 142 ? 45.310 14.427 -35.407 1.00 91.00 142 ALA A C 1
ATOM 1009 O O . ALA A 1 142 ? 45.147 15.592 -35.041 1.00 91.00 142 ALA A O 1
ATOM 1010 N N . ASP A 1 143 ? 46.255 14.069 -36.281 1.00 92.88 143 ASP A N 1
ATOM 1011 C CA . ASP A 1 143 ? 47.201 15.011 -36.890 1.00 92.88 143 ASP A CA 1
ATOM 1012 C C . ASP A 1 143 ? 46.464 16.100 -37.684 1.00 92.88 143 ASP A C 1
ATOM 1014 O O . ASP A 1 143 ? 46.677 17.291 -37.464 1.00 92.88 143 ASP A O 1
ATOM 1018 N N . ARG A 1 144 ? 45.502 15.726 -38.544 1.00 91.94 144 ARG A N 1
ATOM 1019 C CA . ARG A 1 144 ? 44.717 16.704 -39.324 1.00 91.94 144 ARG A CA 1
ATOM 1020 C C . ARG A 1 144 ? 43.869 17.624 -38.451 1.00 91.94 144 ARG A C 1
ATOM 1022 O O . ARG A 1 144 ? 43.699 18.794 -38.788 1.00 91.94 144 ARG A O 1
ATOM 1029 N N . VAL A 1 145 ? 43.314 17.119 -37.351 1.00 91.12 145 VAL A N 1
ATOM 1030 C CA . VAL A 1 145 ? 42.570 17.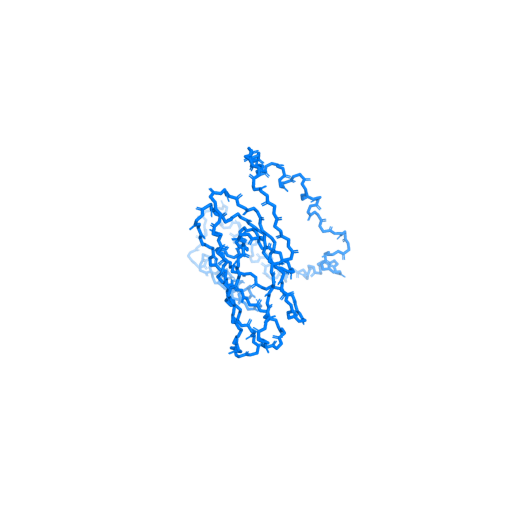938 -36.383 1.00 91.12 145 VAL A CA 1
ATOM 1031 C C . VAL A 1 145 ? 43.511 18.903 -35.662 1.00 91.12 145 VAL A C 1
ATOM 1033 O O . VAL A 1 145 ? 43.180 20.083 -35.553 1.00 91.12 145 VAL A O 1
ATOM 1036 N N . GLY A 1 146 ? 44.684 18.434 -35.227 1.00 88.88 146 GLY A N 1
ATOM 1037 C CA . GLY A 1 146 ? 45.715 19.266 -34.599 1.00 88.88 146 GLY A CA 1
ATOM 1038 C C . GLY A 1 146 ? 46.232 20.371 -35.522 1.00 88.88 146 GLY A C 1
ATOM 1039 O O . GLY A 1 146 ? 46.387 21.513 -35.093 1.00 88.88 146 GLY A O 1
ATOM 1040 N N . ASP A 1 147 ? 46.387 20.054 -36.807 1.00 91.94 147 ASP A N 1
ATOM 1041 C CA . ASP A 1 147 ? 46.818 20.987 -37.849 1.00 91.94 147 ASP A CA 1
ATOM 1042 C C . ASP A 1 147 ? 45.681 21.885 -38.377 1.00 91.94 147 ASP A C 1
ATOM 1044 O O . ASP A 1 147 ? 45.911 22.759 -39.214 1.00 91.94 147 ASP A O 1
ATOM 1048 N N . GLY A 1 148 ? 44.434 21.673 -37.936 1.00 89.88 148 GLY A N 1
ATOM 1049 C CA . GLY A 1 148 ? 43.260 22.408 -38.421 1.00 89.88 148 GLY A CA 1
ATOM 1050 C C . GLY A 1 148 ? 42.895 22.125 -39.886 1.00 89.88 148 GLY A C 1
ATOM 1051 O O . GLY A 1 148 ? 42.169 22.901 -40.505 1.00 89.88 148 GLY A O 1
ATOM 1052 N N . THR A 1 149 ? 43.389 21.022 -40.452 1.00 92.44 149 THR A N 1
ATOM 1053 C CA . THR A 1 149 ? 43.155 20.583 -41.840 1.00 92.44 149 THR A CA 1
ATOM 1054 C C . THR A 1 149 ? 42.129 19.452 -41.950 1.00 92.44 149 THR A C 1
ATOM 1056 O O . THR A 1 149 ? 41.934 18.888 -43.030 1.00 92.44 149 THR A O 1
ATOM 1059 N N . ALA A 1 150 ? 41.457 19.116 -40.846 1.00 89.44 150 ALA A N 1
ATOM 1060 C CA . ALA A 1 150 ? 40.418 18.097 -40.809 1.00 89.44 150 ALA A CA 1
ATOM 1061 C C . ALA A 1 150 ? 39.305 18.390 -41.821 1.00 89.44 150 ALA A C 1
ATOM 1063 O O . ALA A 1 150 ? 38.766 19.496 -41.906 1.00 89.44 150 ALA A O 1
ATOM 1064 N N . SER A 1 151 ? 38.960 17.369 -42.597 1.00 90.12 151 SER A N 1
ATOM 1065 C CA . SER A 1 151 ? 37.960 17.476 -43.647 1.00 90.12 151 SER A CA 1
ATOM 1066 C C . SER A 1 151 ? 36.558 17.142 -43.135 1.00 90.12 151 SER A C 1
ATOM 1068 O O . SER A 1 151 ? 36.363 16.440 -42.145 1.00 90.12 151 SER A O 1
ATOM 1070 N N . GLU A 1 152 ? 35.549 17.574 -43.885 1.00 90.00 152 GLU A N 1
ATOM 1071 C CA . GLU A 1 152 ? 34.160 17.144 -43.690 1.00 90.00 152 GLU A CA 1
ATOM 1072 C C . GLU A 1 152 ? 33.999 15.611 -43.763 1.00 90.00 152 GLU A C 1
ATOM 1074 O O . GLU A 1 152 ? 33.129 15.038 -43.109 1.00 90.00 152 GLU A O 1
ATOM 1079 N N . ALA A 1 153 ? 34.850 14.935 -44.540 1.00 87.44 153 ALA A N 1
ATOM 1080 C CA . ALA A 1 153 ? 34.864 13.480 -44.623 1.00 87.44 153 ALA A CA 1
ATOM 1081 C C . ALA A 1 153 ? 35.373 12.834 -43.322 1.00 87.44 153 ALA A C 1
ATOM 1083 O O . ALA A 1 153 ? 34.813 11.826 -42.897 1.00 87.44 153 ALA A O 1
ATOM 1084 N N . ASP A 1 154 ? 36.368 13.439 -42.664 1.00 88.00 154 ASP A N 1
ATOM 1085 C CA . ASP A 1 154 ? 36.873 12.978 -41.364 1.00 88.00 154 ASP A CA 1
ATOM 1086 C C . ASP A 1 154 ? 35.788 13.089 -40.287 1.00 88.00 154 ASP A C 1
ATOM 1088 O O . ASP A 1 154 ? 35.561 12.149 -39.525 1.00 88.00 154 ASP A O 1
ATOM 1092 N N . ARG A 1 155 ? 35.045 14.204 -40.281 1.00 88.38 155 ARG A N 1
ATOM 1093 C CA . ARG A 1 155 ? 33.921 14.411 -39.359 1.00 88.38 155 ARG A CA 1
ATOM 1094 C C . ARG A 1 155 ? 32.825 13.361 -39.542 1.00 88.38 155 ARG A C 1
ATOM 1096 O O . ARG A 1 155 ? 32.410 12.739 -38.569 1.00 88.38 155 ARG A O 1
ATOM 1103 N N . ARG A 1 156 ? 32.396 13.115 -40.785 1.00 90.94 156 ARG A N 1
ATOM 1104 C CA . ARG A 1 156 ? 31.383 12.086 -41.086 1.00 90.94 156 ARG A CA 1
ATOM 1105 C C . ARG A 1 156 ? 31.839 10.684 -40.705 1.00 90.94 156 ARG A C 1
ATOM 1107 O O . ARG A 1 156 ? 31.028 9.885 -40.254 1.00 90.94 156 ARG A O 1
ATOM 1114 N N . ALA A 1 157 ? 33.122 10.378 -40.891 1.00 87.44 157 ALA A N 1
ATOM 1115 C CA . ALA A 1 157 ? 33.669 9.084 -40.513 1.00 87.44 157 ALA A CA 1
ATOM 1116 C C . ALA A 1 157 ? 33.644 8.878 -38.988 1.00 87.44 157 ALA A C 1
ATOM 1118 O O . ALA A 1 157 ? 33.263 7.803 -38.534 1.00 87.44 157 ALA A O 1
ATOM 1119 N N . LEU A 1 158 ? 33.978 9.905 -38.199 1.00 87.94 158 LEU A N 1
ATOM 1120 C CA . LEU A 1 158 ? 33.892 9.846 -36.735 1.00 87.94 158 LEU A CA 1
ATOM 1121 C C . LEU A 1 158 ? 32.444 9.723 -36.237 1.00 87.94 158 LEU A C 1
ATOM 1123 O O . LEU A 1 158 ? 32.176 8.920 -35.348 1.00 87.94 158 LEU A O 1
ATOM 1127 N N . GLU A 1 159 ? 31.509 10.463 -36.838 1.00 91.88 159 GLU A N 1
ATOM 1128 C CA . GLU A 1 159 ? 30.075 10.369 -36.521 1.00 91.88 159 GLU A CA 1
ATOM 1129 C C . GLU A 1 159 ? 29.515 8.965 -36.806 1.00 91.88 159 GLU A C 1
ATOM 1131 O O . GLU A 1 159 ? 28.794 8.410 -35.979 1.00 91.88 159 GLU A O 1
ATOM 1136 N N . ALA A 1 160 ? 29.899 8.350 -37.930 1.00 87.88 160 ALA A N 1
ATOM 1137 C CA . ALA A 1 160 ? 29.492 6.985 -38.266 1.00 87.88 160 ALA A CA 1
ATOM 1138 C C . ALA A 1 160 ? 30.059 5.936 -37.288 1.00 87.88 160 ALA A C 1
ATOM 1140 O O . ALA A 1 160 ? 29.378 4.966 -36.954 1.00 87.88 160 ALA A O 1
ATOM 1141 N N . VAL A 1 161 ? 31.293 6.124 -36.803 1.00 88.19 161 VAL A N 1
ATOM 1142 C CA . VAL A 1 161 ? 31.893 5.252 -35.777 1.00 88.19 161 VAL A CA 1
ATOM 1143 C C . VAL A 1 161 ? 31.149 5.390 -34.446 1.00 88.19 161 VAL A C 1
ATOM 1145 O O . VAL A 1 161 ? 30.820 4.384 -33.824 1.00 88.19 161 VAL A O 1
ATOM 1148 N N . ASP A 1 162 ? 30.833 6.613 -34.029 1.00 90.69 162 ASP A N 1
ATOM 1149 C CA . ASP A 1 162 ? 30.079 6.902 -32.805 1.00 90.69 162 ASP A CA 1
ATOM 1150 C C . ASP A 1 162 ? 28.647 6.322 -32.849 1.00 90.69 162 ASP A C 1
ATOM 1152 O O . ASP A 1 162 ? 28.193 5.696 -31.889 1.00 90.69 162 ASP A O 1
ATOM 1156 N N . GLU A 1 163 ? 27.955 6.418 -33.988 1.00 89.44 163 GLU A N 1
ATOM 1157 C CA . GLU A 1 163 ? 26.657 5.761 -34.209 1.00 89.44 163 GLU A CA 1
ATOM 1158 C C . GLU A 1 163 ? 26.755 4.230 -34.117 1.00 89.44 163 GLU A C 1
ATOM 1160 O O . GLU A 1 163 ? 25.922 3.578 -33.472 1.00 89.44 163 GLU A O 1
ATOM 1165 N N . HIS A 1 164 ? 27.798 3.644 -34.709 1.00 86.19 164 HIS A N 1
ATOM 1166 C CA . HIS A 1 164 ? 28.026 2.205 -34.645 1.00 86.19 164 HIS A CA 1
ATOM 1167 C C . HIS A 1 164 ? 28.278 1.733 -33.204 1.00 86.19 164 HIS A C 1
ATOM 1169 O O . HIS A 1 164 ? 27.696 0.740 -32.769 1.00 86.19 164 HIS A O 1
ATOM 1175 N N . LEU A 1 165 ? 29.070 2.482 -32.429 1.00 88.31 165 LEU A N 1
ATOM 1176 C CA . LEU A 1 165 ? 29.330 2.186 -31.017 1.00 88.31 165 LEU A CA 1
ATOM 1177 C C . LEU A 1 165 ? 28.064 2.288 -30.158 1.00 88.31 165 LEU A C 1
ATOM 1179 O O . LEU A 1 165 ? 27.827 1.415 -29.323 1.00 88.31 165 LEU A O 1
ATOM 1183 N N . ARG A 1 166 ? 27.209 3.295 -30.385 1.00 84.62 166 ARG A N 1
ATOM 1184 C CA . ARG A 1 166 ? 25.903 3.385 -29.704 1.00 84.62 166 ARG A CA 1
ATOM 1185 C C . ARG A 1 166 ? 24.992 2.212 -30.046 1.00 84.62 166 ARG A C 1
ATOM 1187 O O . ARG A 1 166 ? 24.298 1.712 -29.167 1.00 84.62 166 ARG A O 1
ATOM 1194 N N . THR A 1 167 ? 25.013 1.758 -31.298 1.00 87.31 167 THR A N 1
ATOM 1195 C CA . THR A 1 167 ? 24.231 0.595 -31.739 1.00 87.31 167 THR A CA 1
ATOM 1196 C C . THR A 1 167 ? 24.695 -0.684 -31.038 1.00 87.31 167 THR A C 1
ATOM 1198 O O . THR A 1 167 ? 23.863 -1.474 -30.602 1.00 87.31 167 THR A O 1
ATOM 1201 N N . LEU A 1 168 ? 26.009 -0.867 -30.868 1.00 78.69 168 LEU A N 1
ATOM 1202 C CA . LEU A 1 168 ? 26.574 -1.996 -30.123 1.00 78.69 168 LEU A CA 1
ATOM 1203 C C . LEU A 1 168 ? 26.272 -1.919 -28.617 1.00 78.69 168 LEU A C 1
ATOM 1205 O O . LEU A 1 168 ? 26.012 -2.945 -27.999 1.00 78.69 168 LEU A O 1
ATOM 1209 N N . ALA A 1 169 ? 26.267 -0.719 -28.029 1.00 75.56 169 ALA A N 1
ATOM 1210 C CA . ALA A 1 169 ? 25.988 -0.517 -26.606 1.00 75.56 169 ALA A CA 1
ATOM 1211 C C . ALA A 1 169 ? 24.490 -0.586 -26.241 1.00 75.56 169 ALA A C 1
ATOM 1213 O O . ALA A 1 169 ? 24.160 -0.889 -25.100 1.00 75.56 169 ALA A O 1
ATOM 1214 N N . GLY A 1 170 ? 23.583 -0.300 -27.183 1.00 66.00 170 GLY A N 1
ATOM 1215 C CA . GLY A 1 170 ? 22.127 -0.384 -26.990 1.00 66.00 170 GLY A CA 1
ATOM 1216 C C . GLY A 1 170 ? 21.518 -1.761 -27.285 1.00 66.00 170 GLY A C 1
ATOM 1217 O O . GLY A 1 170 ? 20.308 -1.931 -27.152 1.00 66.00 170 GLY A O 1
ATOM 1218 N N . GLY A 1 171 ? 22.336 -2.723 -27.719 1.00 52.34 171 GLY A N 1
ATOM 1219 C CA . GLY A 1 171 ? 21.951 -4.103 -28.006 1.00 52.34 171 GLY A CA 1
ATOM 1220 C C . GLY A 1 171 ? 22.473 -5.084 -26.958 1.00 52.34 171 GLY A C 1
ATOM 1221 O O . GLY A 1 171 ? 23.208 -6.000 -27.313 1.00 52.34 171 GLY A O 1
ATOM 1222 N N . ALA A 1 172 ? 22.125 -4.881 -25.686 1.00 39.62 172 ALA A N 1
ATOM 1223 C CA . ALA A 1 172 ? 22.268 -5.856 -24.602 1.00 39.62 172 ALA A CA 1
ATOM 1224 C C . ALA A 1 172 ? 21.297 -5.517 -23.465 1.00 39.62 172 ALA A C 1
ATOM 1226 O O . ALA A 1 172 ? 21.265 -4.332 -23.064 1.00 39.62 172 ALA A O 1
#

pLDDT: mean 86.59, std 14.58, range [39.62, 98.56]

Sequence (172 aa):
MSISIKSAATDHGGVTLVTAVVRNDGETDRRVRIANELDSVVRPPTQDGVAVDGWNGDGFEGVVAGGGTLALGYACGGAPADDPCRVAWTERAEATTATAATVADALRDLDDPRPPAESGPNGTPTTEPIPPAVATWLDGVADRVGDGTASEADRRALEAVDEHLRTLAGGA

Secondary structure (DSSP, 8-state):
--EEEEEEEEE-SSSEEEEEEEEE-SSS-EEEEEEE-SSS--B--EETTEEPTTEETTEEEEEE-TT-EEEEEEEESSPP-SS-EEEEEEEEPP-----PPPHHHHHHHS---PPPGGGS-SS----PPPPHHHHHHHHHHHHHHHTT---HHHHHHHHHHHHHHHHHHT--